Protein AF-A0A240UI13-F1 (afdb_monomer_lite)

Structure (mmCIF, N/CA/C/O backbone):
data_AF-A0A240UI13-F1
#
_entry.id   AF-A0A240UI13-F1
#
loop_
_atom_site.group_PDB
_atom_site.id
_atom_site.type_symbol
_atom_site.label_atom_id
_atom_site.label_alt_id
_atom_site.label_comp_id
_atom_site.label_asym_id
_atom_site.label_entity_id
_atom_site.label_seq_id
_atom_site.pdbx_PDB_ins_code
_atom_site.Cartn_x
_atom_site.Cartn_y
_atom_site.Cartn_z
_atom_site.occupancy
_atom_site.B_iso_or_equiv
_atom_site.auth_seq_id
_atom_site.auth_comp_id
_atom_site.auth_asym_id
_atom_site.auth_atom_id
_atom_site.pdbx_PDB_model_num
ATOM 1 N N . MET A 1 1 ? -11.616 -11.091 11.330 1.00 56.69 1 MET A N 1
ATOM 2 C CA . MET A 1 1 ? -10.745 -10.573 10.249 1.00 56.69 1 MET A CA 1
ATOM 3 C C . MET A 1 1 ? -10.556 -9.072 10.444 1.00 56.69 1 MET A C 1
ATOM 5 O O . MET A 1 1 ? -11.565 -8.378 10.517 1.00 56.69 1 MET A O 1
ATOM 9 N N . ASN A 1 2 ? -9.315 -8.597 10.614 1.00 84.56 2 ASN A N 1
ATOM 10 C CA . ASN A 1 2 ? -8.990 -7.181 10.867 1.00 84.56 2 ASN A CA 1
ATOM 11 C C . ASN A 1 2 ? -9.345 -6.314 9.634 1.00 84.56 2 ASN A C 1
ATOM 13 O O . ASN A 1 2 ? -9.205 -6.783 8.504 1.00 84.56 2 ASN A O 1
ATOM 17 N N . ALA A 1 3 ? -9.806 -5.075 9.840 1.00 85.88 3 ALA A N 1
ATOM 18 C CA . ALA A 1 3 ? -10.127 -4.113 8.780 1.00 85.88 3 ALA A CA 1
ATOM 19 C C . ALA A 1 3 ? -8.944 -3.875 7.825 1.00 85.88 3 ALA A C 1
ATOM 21 O O . ALA A 1 3 ? -9.140 -3.788 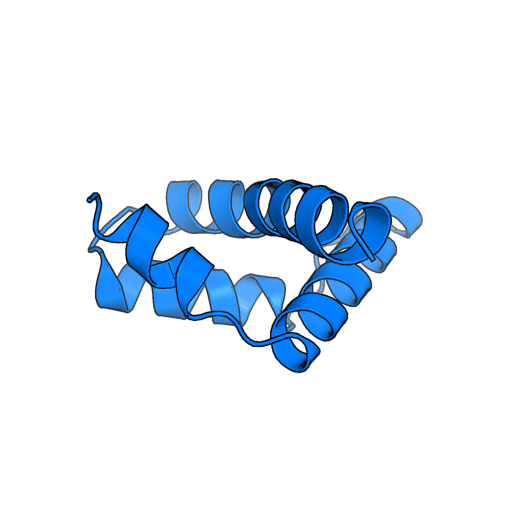6.617 1.00 85.88 3 ALA A O 1
ATOM 22 N N . VAL A 1 4 ? -7.713 -3.882 8.349 1.00 86.56 4 VAL A N 1
ATOM 23 C CA . VAL A 1 4 ? -6.483 -3.794 7.544 1.00 86.56 4 VAL A CA 1
ATOM 24 C C . VAL A 1 4 ? -6.336 -4.999 6.609 1.00 86.56 4 VAL A C 1
ATOM 26 O O . VAL A 1 4 ? -6.036 -4.827 5.434 1.00 86.56 4 VAL A O 1
ATOM 29 N N . CYS A 1 5 ? -6.592 -6.222 7.088 1.00 85.31 5 CYS A N 1
ATOM 30 C CA . CYS A 1 5 ? -6.537 -7.420 6.240 1.00 85.31 5 CYS A CA 1
ATOM 31 C C . CYS A 1 5 ? -7.587 -7.354 5.127 1.00 85.31 5 CYS A C 1
ATOM 33 O O . CYS A 1 5 ? -7.244 -7.523 3.965 1.00 85.31 5 CYS A O 1
ATOM 35 N N . LYS A 1 6 ? -8.832 -6.993 5.472 1.00 89.31 6 LYS A N 1
ATOM 36 C CA . LYS A 1 6 ? -9.917 -6.829 4.490 1.00 89.31 6 LYS A CA 1
ATOM 37 C C . LYS A 1 6 ? -9.585 -5.793 3.415 1.00 89.31 6 LYS A C 1
ATOM 39 O O . LYS A 1 6 ? -9.941 -5.986 2.259 1.00 89.31 6 LYS A O 1
ATOM 44 N N . PHE A 1 7 ? -8.913 -4.705 3.792 1.00 92.88 7 PHE A N 1
ATOM 45 C CA . PHE A 1 7 ? -8.454 -3.697 2.843 1.00 92.88 7 PHE A CA 1
ATOM 46 C C . PHE A 1 7 ? -7.476 -4.296 1.827 1.00 92.88 7 PHE A C 1
ATOM 48 O O . PHE A 1 7 ? -7.691 -4.169 0.625 1.00 92.88 7 PHE A O 1
ATOM 55 N N . PHE A 1 8 ? -6.440 -4.990 2.299 1.00 90.44 8 PHE A N 1
ATOM 56 C CA . PHE A 1 8 ? -5.432 -5.591 1.426 1.00 90.44 8 PHE A CA 1
ATOM 57 C C . PHE A 1 8 ? -5.983 -6.736 0.562 1.00 90.44 8 PHE A C 1
ATOM 59 O O . PHE A 1 8 ? -5.562 -6.871 -0.583 1.00 90.44 8 PHE A O 1
ATOM 66 N N . ASP A 1 9 ? -6.966 -7.489 1.061 1.00 88.31 9 ASP A N 1
ATOM 67 C CA . ASP A 1 9 ? -7.675 -8.518 0.286 1.00 88.31 9 ASP A CA 1
ATOM 68 C C . ASP A 1 9 ? -8.528 -7.918 -0.848 1.00 88.31 9 ASP A C 1
ATOM 70 O O . ASP A 1 9 ? -8.834 -8.601 -1.824 1.00 88.31 9 ASP A O 1
ATOM 74 N N . SER A 1 10 ? -8.913 -6.641 -0.735 1.00 90.00 10 SER A N 1
ATOM 75 C CA . SER A 1 10 ? -9.708 -5.931 -1.748 1.00 90.00 10 SER A CA 1
ATOM 76 C C . SER A 1 10 ? -8.878 -5.304 -2.873 1.00 90.00 10 SER A C 1
ATOM 78 O O . SER A 1 10 ? -9.452 -4.786 -3.830 1.00 90.00 10 SER A O 1
ATOM 80 N N . ILE A 1 11 ? -7.544 -5.330 -2.766 1.00 92.25 11 ILE A N 1
ATOM 81 C CA . ILE A 1 11 ? -6.650 -4.758 -3.777 1.00 92.25 11 ILE A CA 1
ATOM 82 C C . ILE A 1 11 ? -6.647 -5.658 -5.012 1.00 92.25 11 ILE A C 1
ATOM 84 O O . ILE A 1 11 ? -6.267 -6.833 -4.958 1.00 92.25 11 ILE A O 1
ATOM 88 N N . ASP A 1 12 ? -7.038 -5.091 -6.151 1.00 92.06 12 ASP A N 1
ATOM 89 C CA . ASP A 1 12 ? -6.985 -5.802 -7.420 1.00 92.06 12 ASP A CA 1
ATOM 90 C C . ASP A 1 12 ? -5.545 -5.934 -7.956 1.00 92.06 12 ASP A C 1
ATOM 92 O O . ASP A 1 12 ? -4.588 -5.328 -7.470 1.00 92.06 12 ASP A O 1
ATOM 96 N N . ASP A 1 13 ? -5.360 -6.787 -8.964 1.00 92.56 13 ASP A N 1
ATOM 97 C CA . ASP A 1 13 ? -4.027 -7.065 -9.510 1.00 92.56 13 ASP A CA 1
ATOM 98 C C . ASP A 1 13 ? -3.391 -5.859 -10.224 1.00 92.56 13 ASP A C 1
ATOM 100 O O . ASP A 1 13 ? -2.167 -5.722 -10.239 1.00 92.56 13 ASP A O 1
ATOM 104 N N . ASN A 1 14 ? -4.203 -4.964 -10.790 1.00 93.62 14 ASN A N 1
ATOM 105 C CA . ASN A 1 14 ? -3.711 -3.778 -11.485 1.00 93.62 14 ASN A CA 1
ATOM 106 C C . ASN A 1 14 ? -3.213 -2.734 -10.485 1.00 93.62 14 ASN A C 1
ATOM 108 O O . ASN A 1 14 ? -2.112 -2.206 -10.649 1.00 93.62 14 ASN A O 1
ATOM 112 N N . GLU A 1 15 ? -3.983 -2.479 -9.429 1.00 94.06 15 GLU A N 1
ATOM 113 C CA . GLU A 1 15 ? -3.570 -1.630 -8.319 1.00 94.06 15 GLU A CA 1
ATOM 114 C C . GLU A 1 15 ? -2.293 -2.179 -7.673 1.00 94.06 15 GLU A C 1
ATOM 116 O O . GLU A 1 15 ? -1.330 -1.433 -7.482 1.00 94.06 15 GLU A O 1
ATOM 121 N N . LEU A 1 16 ? -2.227 -3.494 -7.439 1.00 94.81 16 LEU A N 1
ATOM 122 C CA . LEU A 1 16 ? -1.031 -4.139 -6.905 1.00 94.81 16 LEU A CA 1
ATOM 123 C C . LEU A 1 16 ? 0.198 -3.896 -7.796 1.00 94.81 16 LEU A C 1
ATOM 125 O O . LEU A 1 16 ? 1.249 -3.507 -7.289 1.00 94.81 16 LEU A O 1
ATOM 129 N N . ARG A 1 17 ? 0.080 -4.047 -9.123 1.00 95.12 17 ARG A N 1
ATOM 130 C CA . ARG A 1 17 ? 1.182 -3.755 -10.061 1.00 95.12 17 ARG A CA 1
ATOM 131 C C . ARG A 1 17 ? 1.636 -2.298 -10.013 1.00 95.12 17 ARG A C 1
ATOM 133 O O . ARG A 1 17 ? 2.840 -2.047 -10.065 1.00 95.12 17 ARG A O 1
ATOM 140 N N . LEU A 1 18 ? 0.707 -1.346 -9.917 1.00 95.19 18 LEU A N 1
ATOM 141 C CA . LEU A 1 18 ? 1.040 0.078 -9.808 1.00 95.19 18 LEU A CA 1
ATOM 142 C C . LEU A 1 18 ? 1.811 0.370 -8.518 1.00 95.19 18 LEU A C 1
ATOM 144 O O . LEU A 1 18 ? 2.825 1.064 -8.548 1.00 95.19 18 LEU A O 1
ATOM 148 N N . VAL A 1 19 ? 1.382 -0.219 -7.403 1.00 95.12 19 VAL A N 1
ATOM 149 C CA . VAL A 1 19 ? 2.066 -0.075 -6.115 1.00 95.12 19 VAL A CA 1
ATOM 150 C C . VAL A 1 19 ? 3.460 -0.708 -6.158 1.00 95.12 19 VAL A C 1
ATOM 152 O O . VAL A 1 19 ? 4.428 -0.075 -5.749 1.00 95.12 19 VAL A O 1
ATOM 155 N N . ILE A 1 20 ? 3.605 -1.913 -6.719 1.00 94.88 20 ILE A N 1
ATOM 156 C CA . ILE A 1 20 ? 4.916 -2.563 -6.882 1.00 94.88 20 ILE A CA 1
ATOM 157 C C . ILE A 1 20 ? 5.848 -1.735 -7.778 1.00 94.88 20 ILE A C 1
ATOM 159 O O . ILE A 1 20 ? 7.044 -1.644 -7.499 1.00 94.88 20 ILE A O 1
ATOM 163 N N . ARG A 1 21 ? 5.321 -1.089 -8.825 1.00 94.12 21 ARG A N 1
ATOM 164 C CA . ARG A 1 21 ? 6.104 -0.185 -9.677 1.00 94.12 21 ARG A CA 1
ATOM 165 C C . ARG A 1 21 ? 6.656 1.000 -8.886 1.00 94.12 21 ARG A C 1
ATOM 167 O O . ARG A 1 21 ? 7.839 1.302 -9.017 1.00 94.12 21 ARG A O 1
ATOM 174 N N . ASP A 1 22 ? 5.838 1.638 -8.056 1.00 93.88 22 ASP A N 1
ATOM 175 C CA . ASP A 1 22 ? 6.291 2.736 -7.197 1.00 93.88 22 ASP A CA 1
ATOM 176 C C . ASP A 1 22 ? 7.361 2.276 -6.197 1.00 93.88 22 ASP A C 1
ATOM 178 O O . ASP A 1 22 ? 8.351 2.975 -5.983 1.00 93.88 22 ASP A O 1
ATOM 182 N N . LEU A 1 23 ? 7.200 1.082 -5.617 1.00 94.06 23 LEU A N 1
ATOM 183 C CA . LEU A 1 23 ? 8.184 0.504 -4.695 1.00 94.06 23 LEU A CA 1
ATOM 184 C C . LEU A 1 23 ? 9.501 0.148 -5.388 1.00 94.06 23 LEU A C 1
ATOM 186 O O . LEU A 1 23 ? 10.569 0.288 -4.792 1.00 94.06 23 LEU A O 1
ATOM 190 N N . ARG A 1 24 ? 9.453 -0.252 -6.660 1.00 93.62 24 ARG A N 1
ATOM 191 C CA . ARG A 1 24 ? 10.656 -0.421 -7.474 1.00 93.62 24 ARG A CA 1
ATOM 192 C C . ARG A 1 24 ? 11.385 0.911 -7.665 1.00 93.62 24 ARG A C 1
ATOM 194 O O . ARG A 1 24 ? 12.591 0.959 -7.457 1.00 93.62 24 ARG A O 1
ATOM 201 N N . VAL A 1 25 ? 10.664 1.989 -7.984 1.00 93.25 25 VAL A N 1
ATOM 202 C CA . VAL A 1 25 ? 11.261 3.333 -8.107 1.00 93.25 25 VAL A CA 1
ATOM 203 C C . VAL A 1 25 ? 11.873 3.782 -6.780 1.00 93.25 25 VAL A C 1
ATOM 205 O O . VAL A 1 25 ? 12.987 4.302 -6.774 1.00 93.25 25 VAL A O 1
ATOM 208 N N . LEU A 1 26 ? 11.200 3.527 -5.653 1.00 91.62 26 LEU A N 1
ATOM 209 C CA . LEU A 1 26 ? 11.764 3.755 -4.321 1.00 91.62 26 LEU A CA 1
ATOM 210 C C . LEU A 1 26 ? 13.083 2.995 -4.132 1.00 91.62 26 LEU A C 1
ATOM 212 O O . LEU A 1 26 ? 14.057 3.584 -3.677 1.00 91.62 26 LEU A O 1
ATOM 216 N N . SER A 1 27 ? 13.136 1.715 -4.504 1.00 91.62 27 SER A N 1
ATOM 217 C CA . SER A 1 27 ? 14.359 0.914 -4.392 1.00 91.62 27 SER A CA 1
ATOM 218 C C . SER A 1 27 ? 15.491 1.414 -5.296 1.00 91.62 27 SER A C 1
ATOM 220 O O . SER A 1 27 ? 16.654 1.263 -4.936 1.00 91.62 27 SER A O 1
ATOM 222 N N . GLU A 1 28 ? 15.170 1.966 -6.467 1.00 92.88 28 GLU A N 1
ATOM 223 C CA . GLU A 1 28 ? 16.153 2.453 -7.444 1.00 92.88 28 GLU A CA 1
ATOM 224 C C . GLU A 1 28 ? 16.662 3.866 -7.111 1.00 92.88 28 GLU A C 1
ATOM 226 O O . GLU A 1 28 ? 17.816 4.186 -7.385 1.00 92.88 28 GLU A O 1
ATOM 231 N N . THR A 1 29 ? 15.816 4.717 -6.522 1.00 92.44 29 THR A N 1
ATOM 232 C CA . THR A 1 29 ? 16.090 6.159 -6.357 1.00 92.44 29 THR A CA 1
ATOM 233 C C . THR A 1 29 ? 16.197 6.619 -4.903 1.00 92.44 29 THR A C 1
ATOM 235 O O . THR A 1 29 ? 16.649 7.732 -4.647 1.00 92.44 29 THR A O 1
ATOM 238 N N . GLY A 1 30 ? 15.755 5.801 -3.944 1.00 89.88 30 GLY A N 1
ATOM 239 C CA . GLY A 1 30 ? 15.622 6.180 -2.536 1.00 89.88 30 GLY A CA 1
ATOM 240 C C . GLY A 1 30 ? 14.443 7.117 -2.241 1.00 89.88 30 GLY A C 1
ATOM 241 O O . GLY A 1 30 ? 14.281 7.543 -1.099 1.00 89.88 30 GLY A O 1
ATOM 242 N N . VAL A 1 31 ? 13.609 7.441 -3.237 1.00 86.25 31 VAL A N 1
ATOM 243 C CA . VAL A 1 31 ? 12.493 8.388 -3.107 1.00 86.25 31 VAL A CA 1
ATOM 244 C C . VAL A 1 31 ? 11.170 7.688 -3.393 1.00 86.25 31 VAL A C 1
ATOM 246 O O . VAL A 1 31 ? 10.998 7.070 -4.440 1.00 86.25 31 VAL A O 1
ATOM 249 N N . VAL A 1 32 ? 10.205 7.814 -2.476 1.00 79.75 32 VAL A N 1
ATOM 250 C CA . VAL A 1 32 ? 8.844 7.302 -2.692 1.00 79.75 32 VAL A CA 1
ATOM 251 C C . VAL A 1 32 ? 8.122 8.239 -3.662 1.00 79.75 32 VAL A C 1
ATOM 253 O O . VAL A 1 32 ? 7.915 9.408 -3.319 1.00 79.75 32 VAL A O 1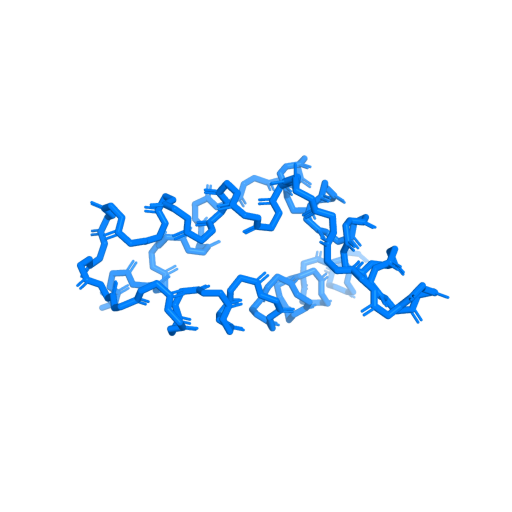
ATOM 256 N N . PRO A 1 33 ? 7.677 7.765 -4.838 1.00 82.94 33 PRO A N 1
ATOM 257 C CA . PRO A 1 33 ? 6.877 8.584 -5.734 1.00 82.94 33 PRO A CA 1
ATOM 258 C C . PRO A 1 33 ? 5.564 9.002 -5.068 1.00 82.94 33 PRO A C 1
ATOM 260 O O . PRO A 1 33 ? 4.948 8.243 -4.308 1.00 82.94 33 PRO A O 1
ATOM 263 N N . PHE A 1 34 ? 5.075 10.196 -5.398 1.00 83.50 34 PHE A N 1
ATOM 264 C CA . PHE A 1 34 ? 3.722 10.606 -5.027 1.00 83.50 34 PHE A CA 1
ATOM 265 C C . PHE A 1 34 ? 2.686 9.935 -5.946 1.00 83.50 34 PHE A C 1
ATOM 267 O O . PHE A 1 34 ? 2.039 10.582 -6.766 1.00 83.50 34 PHE A O 1
ATOM 274 N N . GLY A 1 35 ? 2.594 8.608 -5.847 1.00 92.19 35 GLY A N 1
ATOM 275 C CA . GLY A 1 35 ? 1.812 7.752 -6.734 1.00 92.19 35 GLY A CA 1
ATOM 276 C C . GLY A 1 35 ? 0.857 6.816 -5.992 1.00 92.19 35 GLY A C 1
ATOM 277 O O . GLY A 1 35 ? 0.216 7.191 -5.003 1.00 92.19 35 GLY A O 1
ATOM 278 N N . ALA A 1 36 ? 0.766 5.585 -6.481 1.00 93.81 36 ALA A N 1
ATOM 279 C CA . ALA A 1 36 ? -0.096 4.527 -5.977 1.00 93.81 36 ALA A CA 1
ATOM 280 C C . ALA A 1 36 ? 0.170 4.189 -4.500 1.00 93.81 36 ALA A C 1
ATOM 282 O O . ALA A 1 36 ? -0.787 3.990 -3.757 1.00 93.81 36 ALA A O 1
ATOM 283 N N . VAL A 1 37 ? 1.424 4.212 -4.026 1.00 94.50 37 VAL A N 1
ATOM 284 C CA . VAL A 1 37 ? 1.739 3.961 -2.597 1.00 94.50 37 VAL A CA 1
ATOM 285 C C . VAL A 1 37 ? 1.068 4.995 -1.683 1.00 94.50 37 VAL A C 1
ATOM 287 O O . VAL A 1 37 ? 0.466 4.644 -0.667 1.00 94.50 37 VAL A O 1
ATOM 290 N N . HIS A 1 38 ? 1.116 6.277 -2.058 1.00 94.50 38 HIS A N 1
ATOM 291 C CA . HIS A 1 38 ? 0.496 7.357 -1.286 1.00 94.50 38 HIS A CA 1
ATOM 292 C C . HIS A 1 38 ? -1.035 7.293 -1.331 1.00 94.50 38 HIS A C 1
ATOM 294 O O . HIS A 1 38 ? -1.699 7.534 -0.319 1.00 94.50 38 HIS A O 1
ATOM 300 N N . GLN A 1 39 ? -1.606 6.961 -2.492 1.00 94.94 39 GLN A N 1
ATOM 301 C CA . GLN A 1 39 ? -3.051 6.766 -2.637 1.00 94.94 39 GLN A CA 1
ATOM 302 C C . GLN A 1 39 ? -3.537 5.582 -1.794 1.00 94.94 39 GLN A C 1
ATOM 304 O O . GLN A 1 39 ? -4.543 5.703 -1.091 1.00 94.94 39 GLN A O 1
ATOM 309 N N . LEU A 1 40 ? -2.782 4.481 -1.794 1.00 95.12 40 LEU A N 1
ATOM 310 C CA . LEU A 1 40 ? -3.065 3.296 -0.996 1.00 95.12 40 LEU A CA 1
ATOM 311 C C . LEU A 1 40 ? -3.057 3.620 0.502 1.00 95.12 40 LEU A C 1
ATOM 313 O O . LEU A 1 40 ? -4.013 3.293 1.202 1.00 95.12 40 LEU A O 1
ATOM 317 N N . ALA A 1 41 ? -2.035 4.334 0.983 1.00 95.50 41 ALA A N 1
ATOM 318 C CA . ALA A 1 41 ? -1.956 4.757 2.379 1.00 95.50 41 ALA A CA 1
ATOM 319 C C . ALA A 1 41 ? -3.133 5.664 2.778 1.00 95.50 41 ALA A C 1
ATOM 321 O O . ALA A 1 41 ? -3.757 5.438 3.812 1.00 95.50 41 ALA A O 1
ATOM 322 N N . ARG A 1 42 ? -3.512 6.641 1.940 1.00 95.88 42 ARG A N 1
ATOM 323 C CA . ARG A 1 42 ? -4.678 7.508 2.207 1.00 95.88 42 ARG A CA 1
ATOM 324 C C . ARG A 1 42 ? -5.985 6.722 2.287 1.00 95.88 42 ARG A C 1
ATOM 326 O O . ARG A 1 42 ? -6.791 6.972 3.183 1.00 95.88 42 ARG A O 1
ATOM 333 N N . ARG A 1 43 ? -6.197 5.770 1.373 1.00 95.44 43 ARG A N 1
ATOM 334 C CA . ARG A 1 43 ? -7.375 4.892 1.405 1.00 95.44 43 ARG A CA 1
ATOM 335 C C . ARG A 1 43 ? -7.382 4.024 2.660 1.00 95.44 43 ARG A C 1
ATOM 337 O O . ARG A 1 43 ? -8.433 3.878 3.275 1.00 95.44 43 ARG A O 1
ATOM 344 N N . LEU A 1 44 ? -6.222 3.507 3.061 1.00 95.00 44 LEU A N 1
ATOM 345 C CA . LEU A 1 44 ? -6.083 2.707 4.270 1.00 95.00 44 LEU A CA 1
ATOM 346 C C . LEU A 1 44 ? -6.447 3.526 5.518 1.00 95.00 44 LEU A C 1
ATOM 348 O O . LEU A 1 44 ? -7.300 3.084 6.280 1.00 95.00 44 LEU A O 1
ATOM 352 N N . VAL A 1 45 ? -5.910 4.745 5.669 1.00 96.69 45 VAL A N 1
ATOM 353 C CA . VAL A 1 45 ? -6.298 5.679 6.748 1.00 96.69 45 VAL A CA 1
ATOM 354 C C . VAL A 1 45 ? -7.807 5.922 6.742 1.00 96.69 45 VAL A C 1
ATOM 356 O O . VAL A 1 45 ? -8.456 5.800 7.777 1.00 96.69 45 VAL A O 1
ATOM 359 N N . SER A 1 46 ? -8.382 6.222 5.574 1.00 95.56 46 SER A N 1
ATOM 360 C CA . SER A 1 46 ? -9.811 6.522 5.447 1.00 95.56 46 SER A CA 1
ATOM 361 C C . SER A 1 46 ? -10.719 5.350 5.828 1.00 95.56 46 SER A C 1
ATOM 363 O O . SER A 1 46 ? -11.856 5.590 6.224 1.00 95.56 46 SER A O 1
ATOM 365 N N . GLN A 1 47 ? -10.267 4.105 5.665 1.00 93.50 47 GLN A N 1
ATOM 366 C CA . GLN A 1 47 ? -11.093 2.919 5.905 1.00 93.50 47 GLN A CA 1
ATOM 367 C C . GLN A 1 47 ? -10.878 2.289 7.281 1.00 93.50 47 GLN A C 1
ATOM 369 O O . GLN A 1 47 ? -11.782 1.630 7.792 1.00 93.50 47 GLN A O 1
ATOM 374 N N . THR A 1 48 ? -9.697 2.453 7.878 1.00 92.94 48 THR A N 1
ATOM 375 C CA . THR 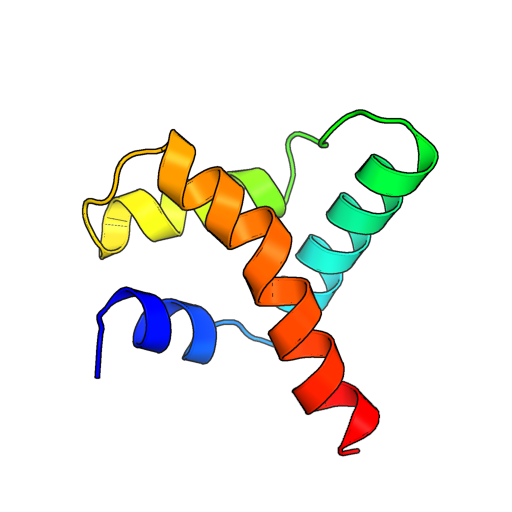A 1 48 ? -9.341 1.775 9.135 1.00 92.94 48 THR A CA 1
ATOM 376 C C . THR A 1 48 ? -9.117 2.733 10.298 1.00 92.94 48 THR A C 1
ATOM 378 O O . THR A 1 48 ? -9.123 2.290 11.444 1.00 92.94 48 THR A O 1
ATOM 381 N N . GLY A 1 49 ? -8.935 4.029 10.029 1.00 92.31 49 GLY A N 1
ATOM 382 C CA . GLY A 1 49 ? -8.668 5.044 11.047 1.00 92.31 49 GLY A CA 1
ATOM 383 C C . GLY A 1 49 ? -7.254 4.997 11.634 1.00 92.31 49 GLY A C 1
ATOM 384 O O . GLY A 1 49 ? -6.990 5.701 12.606 1.00 92.31 49 GLY A O 1
ATOM 385 N N . ILE A 1 50 ? -6.344 4.190 11.076 1.00 94.69 50 ILE A N 1
ATOM 386 C CA . ILE A 1 50 ? -4.956 4.136 11.553 1.00 94.69 50 ILE A CA 1
ATOM 387 C C . ILE A 1 50 ? -4.189 5.424 11.200 1.00 94.69 50 ILE A C 1
ATOM 389 O O . ILE A 1 50 ? -4.531 6.100 10.224 1.00 94.69 50 ILE A O 1
ATOM 393 N N . PRO A 1 51 ? -3.120 5.765 11.940 1.00 96.25 51 PRO A N 1
ATOM 394 C CA . PRO A 1 51 ? -2.271 6.909 11.621 1.00 96.25 51 PRO A CA 1
ATOM 395 C C . PRO A 1 51 ? -1.637 6.811 10.227 1.00 96.25 51 PRO A C 1
ATOM 397 O O . PRO A 1 51 ? -1.245 5.735 9.778 1.00 96.25 51 PRO A O 1
ATOM 400 N N . MET A 1 52 ? -1.445 7.956 9.563 1.00 94.94 52 MET A N 1
ATOM 401 C CA . MET A 1 52 ? -0.838 8.008 8.223 1.00 94.94 52 MET A CA 1
ATOM 402 C C . MET A 1 52 ? 0.574 7.404 8.179 1.00 94.94 52 MET A C 1
ATOM 404 O O . MET A 1 52 ? 0.938 6.776 7.191 1.00 94.94 52 MET A O 1
ATOM 408 N N . SER A 1 53 ? 1.365 7.552 9.244 1.00 94.44 53 SER A N 1
ATOM 409 C CA . SER A 1 53 ? 2.690 6.926 9.348 1.00 94.44 53 SER A CA 1
ATOM 410 C C . SER A 1 53 ? 2.608 5.397 9.316 1.00 94.44 53 SER A C 1
ATOM 412 O O . SER A 1 53 ? 3.355 4.749 8.586 1.00 94.44 53 SER A O 1
ATOM 414 N N . GLU A 1 54 ? 1.659 4.818 10.052 1.00 95.06 54 GLU A N 1
ATOM 415 C CA . GLU A 1 54 ? 1.400 3.379 10.053 1.00 95.06 54 GLU A CA 1
ATOM 416 C C . GLU A 1 54 ? 0.862 2.914 8.696 1.00 95.06 54 GLU A C 1
ATOM 418 O O . GLU A 1 54 ? 1.336 1.920 8.143 1.00 95.06 54 GLU A O 1
ATOM 423 N N . ALA A 1 55 ? -0.055 3.678 8.100 1.00 95.75 55 ALA A N 1
ATOM 424 C CA . ALA A 1 55 ? -0.588 3.379 6.779 1.00 95.75 55 ALA A CA 1
ATOM 425 C C . ALA A 1 55 ? 0.489 3.397 5.687 1.00 95.75 55 ALA A C 1
ATOM 427 O O . ALA A 1 55 ? 0.480 2.528 4.818 1.00 95.75 55 ALA A O 1
ATOM 428 N N . MET A 1 56 ? 1.437 4.337 5.742 1.00 95.12 56 MET A N 1
ATOM 429 C CA . MET A 1 56 ? 2.575 4.384 4.820 1.00 95.12 56 MET A CA 1
ATOM 430 C C . MET A 1 56 ? 3.493 3.170 4.987 1.00 95.12 56 MET A C 1
ATOM 432 O O . MET A 1 56 ? 3.878 2.564 3.988 1.00 95.12 56 MET A O 1
ATOM 436 N N . ASN A 1 57 ? 3.794 2.771 6.226 1.00 94.31 57 ASN A N 1
ATOM 437 C CA . ASN A 1 57 ? 4.600 1.575 6.491 1.00 94.31 57 ASN A CA 1
ATOM 438 C C . ASN A 1 57 ? 3.930 0.310 5.935 1.00 94.31 57 ASN A C 1
ATOM 440 O O . ASN A 1 57 ? 4.578 -0.533 5.308 1.00 94.31 57 ASN A O 1
ATOM 444 N N . LEU A 1 58 ? 2.615 0.185 6.122 1.00 95.06 58 LEU A N 1
ATOM 445 C CA . LEU A 1 58 ? 1.841 -0.938 5.597 1.00 95.06 58 LEU A CA 1
ATOM 446 C C . LEU A 1 58 ? 1.746 -0.901 4.067 1.00 95.06 58 LEU A C 1
ATOM 448 O O . LEU A 1 58 ? 1.941 -1.933 3.429 1.00 95.06 58 LEU A O 1
AT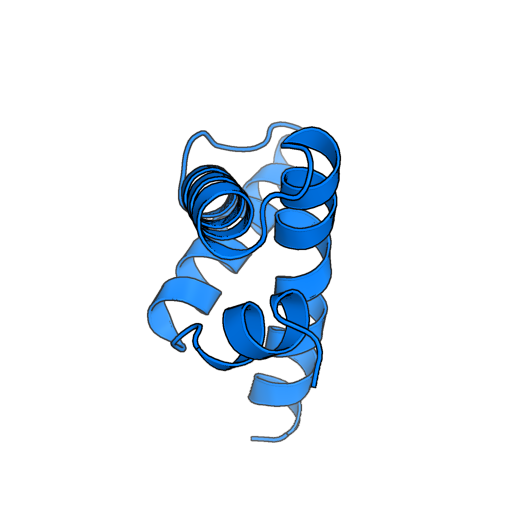OM 452 N N . ALA A 1 59 ? 1.521 0.269 3.469 1.00 94.69 59 ALA A N 1
ATOM 453 C CA . ALA A 1 59 ? 1.467 0.450 2.019 1.00 94.69 59 ALA A CA 1
ATOM 454 C C . ALA A 1 59 ? 2.800 0.135 1.317 1.00 94.69 59 ALA A C 1
ATOM 456 O O . ALA A 1 59 ? 2.796 -0.211 0.140 1.00 94.69 59 ALA A O 1
ATOM 457 N N . GLN A 1 60 ? 3.932 0.220 2.021 1.00 93.50 60 GLN A N 1
ATOM 458 C CA . GLN A 1 60 ? 5.242 -0.134 1.468 1.00 93.50 60 GLN A CA 1
ATOM 459 C C . GLN A 1 60 ? 5.606 -1.614 1.641 1.00 93.50 60 GLN A C 1
ATOM 461 O O . GLN A 1 60 ? 6.332 -2.166 0.820 1.00 93.50 60 GLN A O 1
ATOM 466 N N . SER A 1 61 ? 5.104 -2.274 2.688 1.00 93.50 61 SER A N 1
ATOM 467 C CA . SER A 1 61 ? 5.518 -3.639 3.048 1.00 93.50 61 SER A CA 1
ATOM 468 C C . SER A 1 61 ? 4.503 -4.716 2.657 1.00 93.50 61 SER A C 1
ATOM 470 O O . SER A 1 61 ? 4.877 -5.766 2.130 1.00 93.50 61 SER A O 1
ATOM 472 N N . ALA A 1 62 ? 3.209 -4.481 2.880 1.00 93.50 62 ALA A N 1
ATOM 473 C CA . ALA A 1 62 ? 2.175 -5.486 2.650 1.00 93.50 62 ALA A CA 1
ATOM 474 C C . ALA A 1 62 ? 1.985 -5.852 1.163 1.00 93.50 62 ALA A C 1
ATOM 476 O O . ALA A 1 62 ? 1.870 -7.049 0.884 1.00 93.50 62 ALA A O 1
ATOM 477 N N . PRO A 1 63 ? 2.022 -4.906 0.200 1.00 93.75 63 PRO A N 1
ATOM 478 C CA . PRO A 1 63 ? 1.908 -5.227 -1.224 1.00 93.75 63 PRO A CA 1
ATOM 479 C C . PRO A 1 63 ? 2.994 -6.179 -1.730 1.00 93.75 63 PRO A C 1
ATOM 481 O O . PRO A 1 63 ? 2.687 -7.076 -2.507 1.00 93.75 63 PRO A O 1
ATOM 484 N N . LEU A 1 64 ? 4.234 -6.059 -1.239 1.00 92.12 64 LEU A N 1
ATOM 485 C CA . LEU A 1 64 ? 5.329 -6.972 -1.599 1.00 92.12 64 LEU A CA 1
ATOM 486 C C . LEU A 1 64 ? 4.996 -8.417 -1.221 1.00 92.12 64 LEU A C 1
ATOM 488 O O . LEU A 1 64 ? 5.152 -9.333 -2.026 1.00 92.12 64 LEU A O 1
ATOM 492 N N . ARG A 1 65 ? 4.478 -8.613 -0.005 1.00 91.31 65 ARG A N 1
ATOM 493 C CA . ARG A 1 65 ? 4.050 -9.927 0.478 1.00 91.31 65 ARG A CA 1
ATOM 494 C C . ARG A 1 65 ? 2.878 -10.470 -0.342 1.00 91.31 65 ARG A C 1
ATOM 496 O O . ARG A 1 65 ? 2.898 -11.637 -0.715 1.00 91.31 65 ARG A O 1
ATOM 503 N N . ILE A 1 66 ? 1.870 -9.641 -0.622 1.00 91.50 66 ILE A N 1
ATOM 504 C CA . ILE A 1 66 ? 0.691 -10.041 -1.409 1.00 91.50 66 ILE A CA 1
ATOM 505 C C . ILE A 1 66 ? 1.114 -10.459 -2.817 1.00 91.50 66 ILE A C 1
ATOM 507 O O . ILE A 1 66 ? 0.723 -11.530 -3.269 1.00 91.50 66 ILE A O 1
ATOM 511 N N . ALA A 1 67 ? 1.949 -9.657 -3.478 1.00 91.44 67 ALA A N 1
ATOM 512 C CA . ALA A 1 67 ? 2.480 -9.959 -4.802 1.00 91.44 67 ALA A CA 1
ATOM 513 C C . ALA A 1 67 ? 3.283 -11.264 -4.809 1.00 91.44 67 ALA A C 1
ATOM 515 O O . ALA A 1 67 ? 3.066 -12.100 -5.682 1.00 91.44 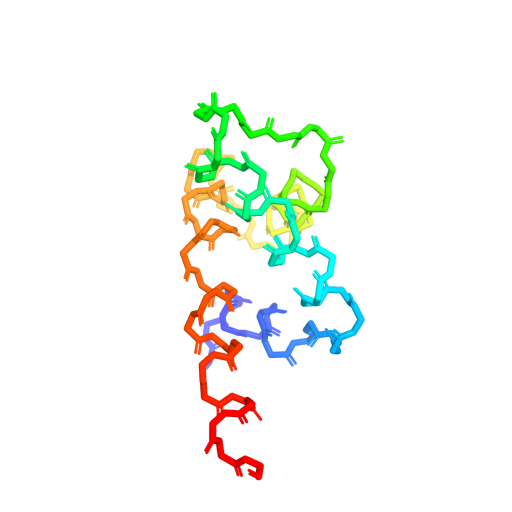67 ALA A O 1
ATOM 516 N N . ALA A 1 68 ? 4.144 -11.481 -3.808 1.00 89.75 68 ALA A N 1
ATOM 517 C CA . ALA A 1 68 ? 4.902 -12.722 -3.683 1.00 89.75 68 ALA A CA 1
ATOM 518 C C . ALA A 1 68 ? 3.977 -13.947 -3.618 1.00 89.75 68 ALA A C 1
ATOM 520 O O . ALA A 1 68 ? 4.146 -14.869 -4.406 1.00 89.75 68 ALA A O 1
ATOM 521 N N . PHE A 1 69 ? 2.960 -13.948 -2.750 1.00 88.56 69 PHE A N 1
ATOM 522 C CA . PHE A 1 69 ? 2.029 -15.081 -2.660 1.00 88.56 69 PHE A CA 1
ATOM 523 C C . PHE A 1 69 ? 1.143 -15.235 -3.899 1.00 88.56 69 PHE A C 1
ATOM 525 O O . PHE A 1 69 ? 0.897 -16.354 -4.341 1.00 88.56 69 PHE A O 1
ATOM 532 N N . LYS A 1 70 ? 0.665 -14.124 -4.465 1.00 87.25 70 LYS A N 1
ATOM 533 C CA . LYS A 1 70 ? -0.276 -14.136 -5.588 1.00 87.25 70 LYS A CA 1
ATOM 534 C C . LYS A 1 70 ? 0.381 -14.533 -6.909 1.00 87.25 70 LYS A C 1
ATOM 536 O O . LYS A 1 70 ? -0.270 -15.176 -7.722 1.00 87.25 70 LYS A O 1
ATOM 541 N N . TRP A 1 71 ? 1.636 -14.142 -7.135 1.00 87.75 71 TRP A N 1
ATOM 542 C CA . TRP A 1 71 ? 2.330 -14.377 -8.405 1.00 87.75 71 TRP A CA 1
ATOM 543 C C . TRP A 1 71 ? 3.296 -15.565 -8.374 1.00 87.75 71 TRP A C 1
ATOM 545 O O . TRP A 1 71 ? 3.528 -16.143 -9.427 1.00 87.75 71 TRP A O 1
ATOM 555 N N . LEU A 1 72 ? 3.846 -15.958 -7.215 1.00 77.69 72 LEU A N 1
ATOM 556 C CA . LEU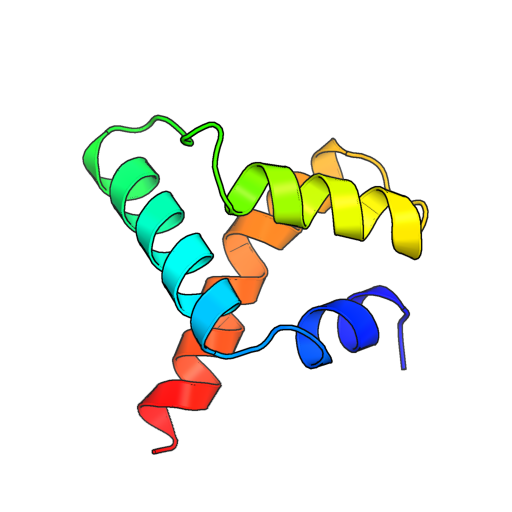 A 1 72 ? 4.633 -17.202 -7.111 1.00 77.69 72 LEU A CA 1
ATOM 557 C C . LEU A 1 72 ? 3.750 -18.448 -6.971 1.00 77.69 72 LEU A C 1
ATOM 559 O O . LEU A 1 72 ? 4.227 -19.555 -7.191 1.00 77.69 72 LEU A O 1
ATOM 563 N N . GLY A 1 73 ? 2.487 -18.277 -6.571 1.00 60.72 73 GLY A N 1
ATOM 564 C CA . GLY A 1 73 ? 1.494 -19.351 -6.525 1.00 60.72 73 GLY A CA 1
ATOM 565 C C . GLY A 1 73 ? 0.746 -19.579 -7.843 1.00 60.72 73 GLY A C 1
ATOM 566 O O . GLY A 1 73 ? -0.231 -20.326 -7.829 1.00 60.72 73 GLY A O 1
ATOM 567 N N . ALA A 1 74 ? 1.154 -18.912 -8.930 1.00 50.12 74 ALA A N 1
ATOM 568 C CA . ALA A 1 74 ? 0.562 -19.008 -10.266 1.00 50.12 74 ALA A CA 1
ATOM 569 C C . ALA A 1 74 ? 1.384 -19.914 -11.192 1.00 50.12 74 ALA A C 1
ATOM 571 O O . ALA A 1 74 ? 2.632 -19.862 -11.111 1.00 50.12 74 ALA A O 1
#

Secondary structure (DSSP, 8-state):
--HHHHHHHT--HHHHHHHHHHHHHHHHHS---SSHHHHHHHHHHHHH---HHHHHHHHHHHHHHHHHHHHHT-

pLDDT: mean 90.54, std 8.15, range [50.12, 96.69]

Organism: NCBI:txid553814

Sequence (74 aa):
MNAVCKFFDSIDDNELRLVIRDLRVLSETGVVPFGAVHQLARRLVSQTGIPMSEAMNLAQSAPLRIAAFKWLGA

Radius of gyration: 11.86 Å; chains: 1; bounding box: 27×30×23 Å

Foldseek 3Di:
DAQLVVLLVPQDPVLLVFLVVQLVVCVVPVDRDPGSLQVQLVVSCVRRVDDSVVSSVCSNPVSVVVCCCVVVVD